Protein AF-A0A6P7TY70-F1 (afdb_monomer)

Organism: NCBI:txid2607531

Foldseek 3Di:
DDPPPPPPPPDPPPPPPPDDDPVNVVCVVPVVDDDDPDVQVVLLVVLVPDDPVLVVLLVLLLVLLCVQPVDPVSQVVLLVLCVVVVQPDSGADHDDSVHLLVSLVRLVVCLSCLVSSLVSCVVVVHPSSVLSVDPVSNVSSVVSNVSSVVVPDD

Radius of gyration: 20.24 Å; Cα contacts (8 Å, |Δi|>4): 107; chains: 1; bounding box: 53×31×45 Å

Sequence (154 aa):
MDQLCWTLYRRSTVNVRKKSGLQALVKNRAPEIIWTHCMLHRSALVSKNNSPELNDIFAQITKVINYIKHSPLRAKLFAKLCEDMDSKYTSLLYYCEVRWLSRAKVIRRVFELKDQVADFLDENDIEDAKLFRDDDFIVKFAYLVDIWEIEYIE

Nearest PDB structures (foldseek):
  4cqi-assembly1_A  TM=2.403E-01  e=8.820E+00  Leishmania major

Secondary structure (DSSP, 8-state):
--GGGSTT-S-S-----TT-SHHHHHHHH-TT---PPPHHHHHHHHTTS--HHHHHHHHHHHHHHHHHHH-HHHHHHHHHHHHHTT-S-SSPPPP-TT-HHHHHHHHHHHHHTHHHHHHHHHTTT-GGGGGGG-HHHHHHHHHHHHHHHGGG--

InterPro domains:
  IPR012337 Ribonuclease H-like superfamily [SSF53098] (4-145)

Mean predicted aligned error: 11.28 Å

pLDDT: mean 79.87, std 20.34, range [27.0, 98.06]

Structure (mmCIF, N/CA/C/O backbone):
data_AF-A0A6P7TY70-F1
#
_entry.id   AF-A0A6P7TY70-F1
#
loop_
_atom_site.group_PDB
_atom_site.id
_atom_site.type_symbol
_atom_site.label_atom_id
_atom_site.label_alt_id
_atom_site.label_comp_id
_atom_site.label_asym_id
_atom_site.label_entity_id
_atom_site.label_seq_id
_atom_site.pdbx_PDB_ins_code
_atom_site.Cartn_x
_atom_site.Cartn_y
_atom_site.Cartn_z
_atom_site.occupancy
_atom_site.B_iso_or_equiv
_atom_site.auth_seq_id
_atom_site.auth_comp_id
_atom_site.auth_asym_id
_atom_site.auth_atom_id
_atom_site.pdbx_PDB_model_num
ATOM 1 N N . MET A 1 1 ? 25.957 -1.718 14.011 1.00 38.38 1 MET A N 1
ATOM 2 C CA . MET A 1 1 ? 25.566 -2.374 12.743 1.00 38.38 1 MET A CA 1
ATOM 3 C C . MET A 1 1 ? 25.158 -1.339 11.703 1.00 38.38 1 MET A C 1
ATOM 5 O O . MET A 1 1 ? 24.022 -0.893 11.686 1.00 38.38 1 MET A O 1
ATOM 9 N N . ASP A 1 2 ? 25.995 -0.987 10.742 1.00 37.25 2 ASP A N 1
ATOM 10 C CA . ASP A 1 2 ? 27.221 -0.196 10.874 1.00 37.25 2 ASP A CA 1
ATOM 11 C C . ASP A 1 2 ? 27.302 0.706 9.638 1.00 37.25 2 ASP A C 1
ATOM 13 O O . ASP A 1 2 ? 26.764 0.375 8.579 1.00 37.25 2 ASP A O 1
ATOM 17 N N . GLN A 1 3 ? 27.977 1.845 9.785 1.00 30.52 3 GLN A N 1
ATOM 18 C CA . GLN A 1 3 ? 28.205 2.929 8.813 1.00 30.52 3 GLN A CA 1
ATOM 19 C C . GLN A 1 3 ? 28.866 2.527 7.471 1.00 30.52 3 GLN A C 1
ATOM 21 O O . GLN A 1 3 ? 29.239 3.393 6.686 1.00 30.52 3 GLN A O 1
ATOM 26 N N . LEU A 1 4 ? 28.952 1.237 7.141 1.00 34.25 4 LEU A N 1
ATOM 27 C CA . LEU A 1 4 ? 29.505 0.713 5.886 1.00 34.25 4 LEU A CA 1
ATOM 28 C C . LEU A 1 4 ? 28.535 0.778 4.688 1.00 34.25 4 LEU A C 1
ATOM 30 O O . LEU A 1 4 ? 28.944 0.525 3.558 1.00 34.25 4 LEU A O 1
ATOM 34 N N . CYS A 1 5 ? 27.260 1.133 4.894 1.00 33.22 5 CYS A N 1
ATOM 35 C CA . CYS A 1 5 ? 26.256 1.139 3.818 1.00 33.22 5 CYS A CA 1
ATOM 36 C C . CYS A 1 5 ? 26.302 2.391 2.911 1.00 33.22 5 CYS A C 1
ATOM 38 O O . CYS A 1 5 ? 25.746 2.380 1.815 1.00 33.22 5 CYS A O 1
ATOM 40 N N . TRP A 1 6 ? 26.993 3.463 3.317 1.00 27.00 6 TRP A N 1
ATOM 41 C CA . TRP A 1 6 ? 26.958 4.745 2.595 1.00 27.00 6 TRP A CA 1
ATOM 42 C C . TRP A 1 6 ? 28.056 4.934 1.538 1.00 27.00 6 TRP A C 1
ATOM 44 O O . TRP A 1 6 ? 27.899 5.759 0.639 1.00 27.00 6 TRP A O 1
ATOM 54 N N . THR A 1 7 ? 29.140 4.158 1.564 1.00 31.09 7 THR A N 1
ATOM 55 C CA . THR A 1 7 ? 30.303 4.410 0.689 1.00 31.09 7 THR A CA 1
ATOM 56 C C . THR A 1 7 ? 30.225 3.749 -0.693 1.00 31.09 7 THR A C 1
ATOM 58 O O . THR A 1 7 ? 31.090 3.994 -1.528 1.00 31.09 7 THR A O 1
ATOM 61 N N . LEU A 1 8 ? 29.185 2.955 -0.986 1.00 37.41 8 LEU A N 1
ATOM 62 C CA . LEU A 1 8 ? 29.013 2.288 -2.291 1.00 37.41 8 LEU A CA 1
ATOM 63 C C . LEU A 1 8 ? 27.892 2.874 -3.169 1.00 37.41 8 LEU A C 1
ATOM 65 O O . LEU A 1 8 ? 27.722 2.442 -4.307 1.00 37.41 8 LEU A O 1
ATOM 69 N N . TYR A 1 9 ? 27.160 3.890 -2.699 1.00 38.84 9 TYR A N 1
ATOM 70 C CA . TYR A 1 9 ? 25.989 4.440 -3.397 1.00 38.84 9 TYR A CA 1
ATOM 71 C C . TYR A 1 9 ? 26.203 5.873 -3.913 1.00 38.84 9 TYR A C 1
ATOM 73 O O . TYR A 1 9 ? 25.435 6.790 -3.630 1.00 38.84 9 TYR A O 1
ATOM 81 N N . ARG A 1 10 ? 27.268 6.105 -4.693 1.00 36.69 10 ARG A N 1
ATOM 82 C CA . ARG A 1 10 ? 27.407 7.371 -5.437 1.00 36.69 10 ARG A CA 1
ATOM 83 C C . ARG A 1 10 ? 28.200 7.224 -6.738 1.00 36.69 10 ARG A C 1
ATOM 85 O O . ARG A 1 10 ? 29.350 7.640 -6.808 1.00 36.69 10 ARG A O 1
ATOM 92 N N . ARG A 1 11 ? 27.562 6.641 -7.767 1.00 36.47 11 ARG A N 1
ATOM 93 C CA . ARG A 1 11 ? 27.662 6.978 -9.214 1.00 36.47 11 ARG A CA 1
ATOM 94 C C . ARG A 1 11 ? 27.227 5.798 -10.091 1.00 36.47 11 ARG A C 1
ATOM 96 O O . ARG A 1 11 ? 28.046 4.998 -10.529 1.00 36.47 11 ARG A O 1
ATOM 103 N N . SER A 1 12 ? 25.955 5.781 -10.475 1.00 33.22 12 SER A N 1
ATOM 104 C CA . SER A 1 12 ? 25.497 5.109 -11.700 1.00 33.22 12 SER A CA 1
ATOM 105 C C . SER A 1 12 ? 25.635 6.059 -12.894 1.00 33.22 12 SER A C 1
ATOM 107 O O . SER A 1 12 ? 24.685 6.336 -13.606 1.00 33.22 12 SER A O 1
ATOM 109 N N . THR A 1 13 ? 26.841 6.583 -13.087 1.00 37.75 13 THR A N 1
ATOM 110 C CA . THR A 1 13 ? 27.341 7.095 -14.368 1.00 37.75 13 THR A CA 1
ATOM 111 C C . THR A 1 13 ? 28.772 6.591 -14.498 1.00 37.75 13 THR A C 1
ATOM 113 O O . THR A 1 13 ? 29.743 7.348 -14.512 1.00 37.75 13 THR A O 1
ATOM 116 N N . VAL A 1 14 ? 28.929 5.263 -14.515 1.00 41.78 14 VAL A N 1
ATOM 117 C CA . VAL A 1 14 ? 30.207 4.661 -14.894 1.00 41.78 14 VAL A CA 1
ATOM 118 C C . VAL A 1 14 ? 30.344 4.868 -16.392 1.00 41.78 14 VAL A C 1
ATOM 120 O O . VAL A 1 14 ? 29.889 4.075 -17.209 1.00 41.78 14 VAL A O 1
ATOM 123 N N . ASN A 1 15 ? 30.975 5.984 -16.735 1.00 37.09 15 ASN A N 1
ATOM 124 C CA . ASN A 1 15 ? 31.678 6.139 -17.989 1.00 37.09 15 ASN A CA 1
ATOM 125 C C . ASN A 1 15 ? 32.622 4.931 -18.078 1.00 37.09 15 ASN A C 1
ATOM 127 O O . ASN A 1 15 ? 33.559 4.828 -17.280 1.00 37.09 15 ASN A O 1
ATOM 131 N N . VAL A 1 16 ? 32.300 3.962 -18.942 1.00 45.22 16 VAL A N 1
ATOM 132 C CA . VAL A 1 16 ? 33.045 2.709 -19.100 1.00 45.22 16 VAL A CA 1
ATOM 133 C C . VAL A 1 16 ? 34.455 3.070 -19.554 1.00 45.22 16 VAL A C 1
ATOM 135 O O . VAL A 1 16 ? 34.746 3.193 -20.744 1.00 45.22 16 VAL A O 1
ATOM 138 N N . ARG A 1 17 ? 35.363 3.263 -18.593 1.00 40.91 17 ARG A N 1
ATOM 139 C CA . ARG A 1 17 ? 36.792 3.269 -18.873 1.00 40.91 17 ARG A CA 1
ATOM 140 C C . ARG A 1 17 ? 37.140 1.847 -19.289 1.00 40.91 17 ARG A C 1
ATOM 142 O O . ARG A 1 17 ? 37.227 0.935 -18.469 1.00 40.91 17 ARG A O 1
ATOM 149 N N . LYS A 1 18 ? 37.264 1.677 -20.606 1.00 53.28 18 LYS A N 1
ATOM 150 C CA . LYS A 1 18 ? 37.878 0.535 -21.282 1.00 53.28 18 LYS A CA 1
ATOM 151 C C . LYS A 1 18 ? 39.067 0.041 -20.437 1.00 53.28 18 LYS A C 1
ATOM 153 O O . LYS A 1 18 ? 40.019 0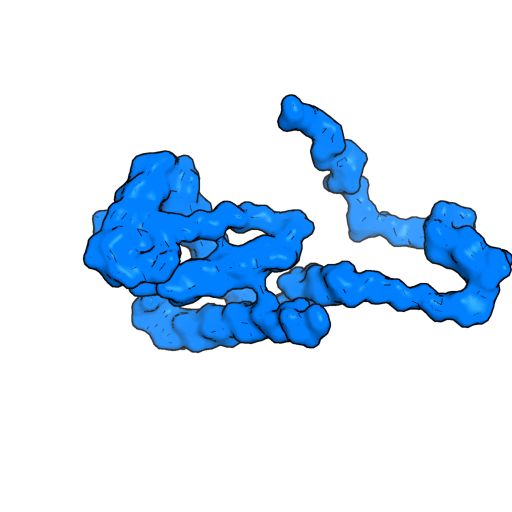.801 -20.293 1.00 53.28 18 LYS A O 1
ATOM 158 N N . LYS A 1 19 ? 39.005 -1.211 -19.942 1.00 50.72 19 LYS A N 1
ATOM 159 C CA . LYS A 1 19 ? 40.114 -2.087 -19.462 1.00 50.72 19 LYS A CA 1
ATOM 160 C C . LYS A 1 19 ? 40.131 -2.599 -17.996 1.00 50.72 19 LYS A C 1
ATOM 162 O O . LYS A 1 19 ? 41.077 -3.310 -17.686 1.00 50.72 19 LYS A O 1
ATOM 167 N N . SER A 1 20 ? 39.145 -2.369 -17.113 1.00 60.09 20 SER A N 1
ATOM 168 C CA . SER A 1 20 ? 39.223 -2.910 -15.719 1.00 60.09 20 SER A CA 1
ATOM 169 C C . SER A 1 20 ? 37.985 -3.614 -15.135 1.00 60.09 20 SER A C 1
ATOM 171 O O . SER A 1 20 ? 38.039 -4.086 -14.003 1.00 60.09 20 SER A O 1
ATOM 173 N N . GLY A 1 21 ? 36.869 -3.722 -15.862 1.00 75.25 21 GLY A N 1
ATOM 174 C CA . GLY A 1 21 ? 35.677 -4.429 -15.364 1.00 75.25 21 GLY A CA 1
ATOM 175 C C . GLY A 1 21 ? 35.778 -5.957 -15.485 1.00 75.25 21 GLY A C 1
ATOM 176 O O . GLY A 1 21 ? 36.437 -6.454 -16.397 1.00 75.25 21 GLY A O 1
ATOM 177 N N . LEU A 1 22 ? 35.056 -6.703 -14.634 1.00 80.50 22 LEU A N 1
ATOM 178 C CA . LEU A 1 22 ? 34.962 -8.176 -14.687 1.00 80.50 22 LEU A CA 1
ATOM 179 C C . LEU A 1 22 ? 34.634 -8.684 -16.101 1.00 80.50 22 LEU A C 1
ATOM 181 O O . LEU A 1 22 ? 35.309 -9.571 -16.609 1.00 80.50 22 LEU A O 1
ATOM 185 N N . GLN A 1 23 ? 33.665 -8.053 -16.773 1.00 81.19 23 GLN A N 1
ATOM 186 C CA . GLN A 1 23 ? 33.301 -8.371 -18.156 1.00 81.19 23 GLN A CA 1
ATOM 187 C C . GLN A 1 23 ? 34.492 -8.251 -19.125 1.00 81.19 23 GLN A C 1
ATOM 189 O O . GLN A 1 23 ? 34.640 -9.077 -20.021 1.00 81.19 23 GLN A O 1
ATOM 194 N N . ALA A 1 24 ? 35.347 -7.238 -18.953 1.00 81.75 24 ALA A N 1
ATOM 195 C CA . ALA A 1 24 ? 36.517 -7.030 -19.804 1.00 81.75 24 ALA A CA 1
ATOM 196 C C . ALA A 1 24 ? 37.611 -8.076 -19.533 1.00 81.75 24 ALA A C 1
ATOM 198 O O . ALA A 1 24 ? 38.211 -8.584 -20.474 1.00 81.75 24 ALA A O 1
ATOM 199 N N . LEU A 1 25 ? 37.837 -8.437 -18.265 1.00 86.56 25 LEU A N 1
ATOM 200 C CA . LEU A 1 25 ? 38.792 -9.486 -17.885 1.00 86.56 25 LEU A CA 1
ATOM 201 C C . LEU A 1 25 ? 38.363 -10.865 -18.401 1.00 86.56 25 LEU A C 1
ATOM 203 O O . LEU A 1 25 ? 39.191 -11.615 -18.910 1.00 86.56 25 LEU A O 1
ATOM 207 N N . VAL A 1 26 ? 37.066 -11.168 -18.318 1.00 84.06 26 VAL A N 1
ATOM 208 C CA . VAL A 1 26 ? 36.489 -12.428 -18.800 1.00 84.06 26 VAL A CA 1
ATOM 209 C C . VAL A 1 26 ? 36.566 -12.516 -20.329 1.00 84.06 26 VAL A C 1
ATOM 211 O O . VAL A 1 26 ? 37.078 -13.504 -20.847 1.00 84.06 26 VAL A O 1
ATOM 214 N N . LYS A 1 27 ? 36.193 -11.453 -21.060 1.00 86.06 27 LYS A N 1
ATOM 215 C CA . LYS A 1 27 ? 36.318 -11.409 -22.531 1.00 86.06 27 LYS A CA 1
ATOM 216 C C . LYS A 1 27 ? 37.760 -11.463 -23.040 1.00 86.06 27 LYS A C 1
ATOM 218 O O . LYS A 1 27 ? 37.991 -11.963 -24.131 1.00 86.06 27 LYS A O 1
ATOM 223 N N . ASN A 1 28 ? 38.732 -10.970 -22.273 1.00 88.12 28 ASN A N 1
ATOM 224 C CA . ASN A 1 28 ? 40.145 -11.090 -22.648 1.00 88.12 28 ASN A CA 1
ATOM 225 C C . ASN A 1 28 ? 40.650 -12.538 -22.595 1.00 88.12 28 ASN A C 1
ATOM 227 O O . ASN A 1 28 ? 41.601 -12.866 -23.297 1.00 88.12 28 ASN A O 1
ATOM 231 N N . ARG A 1 29 ? 40.059 -13.386 -21.743 1.00 86.94 29 ARG A N 1
ATOM 232 C CA . ARG A 1 29 ? 40.477 -14.785 -21.571 1.00 86.94 29 ARG A CA 1
ATOM 233 C C . ARG A 1 29 ? 39.636 -15.769 -22.388 1.00 86.94 29 ARG A C 1
ATOM 235 O O . ARG A 1 29 ? 40.141 -16.832 -22.720 1.00 86.94 29 ARG A O 1
ATOM 242 N N . ALA A 1 30 ? 38.397 -15.399 -22.702 1.00 88.19 30 ALA A N 1
ATOM 243 C CA . ALA A 1 30 ? 37.457 -16.156 -23.523 1.00 88.19 30 ALA A CA 1
ATOM 244 C C . ALA A 1 30 ? 36.667 -15.172 -24.415 1.00 88.19 30 ALA A C 1
ATOM 246 O O . ALA A 1 30 ? 35.608 -14.691 -24.004 1.00 88.19 30 ALA A O 1
ATOM 247 N N . PRO A 1 31 ? 37.193 -14.767 -25.585 1.00 86.62 31 PRO A N 1
ATOM 248 C CA . PRO A 1 31 ? 36.562 -13.754 -26.439 1.00 86.62 31 PRO A CA 1
ATOM 249 C C . PRO A 1 31 ? 35.211 -14.189 -27.028 1.00 86.62 31 PRO A C 1
ATOM 251 O O . PRO A 1 31 ? 34.371 -13.339 -27.323 1.00 86.62 31 PRO A O 1
ATOM 254 N N . GLU A 1 32 ? 34.979 -15.494 -27.146 1.00 88.25 32 GLU A N 1
ATOM 255 C CA . GLU A 1 32 ? 33.725 -16.116 -27.579 1.00 88.25 32 GLU A CA 1
ATOM 256 C C . GLU A 1 32 ? 32.602 -16.072 -26.529 1.00 88.25 32 GLU A C 1
ATOM 258 O O . GLU A 1 32 ? 31.450 -16.371 -26.846 1.00 88.25 32 GLU A O 1
ATOM 263 N N . ILE A 1 33 ? 32.898 -15.682 -25.281 1.00 84.19 33 ILE A N 1
ATOM 264 C CA . ILE A 1 33 ? 31.896 -15.673 -24.215 1.00 84.19 33 ILE A CA 1
ATOM 265 C C . ILE A 1 33 ? 30.873 -14.544 -24.408 1.00 84.19 33 ILE A C 1
ATOM 267 O O . ILE A 1 33 ? 31.187 -13.347 -24.489 1.00 84.19 33 ILE A O 1
ATOM 271 N N . ILE A 1 34 ? 29.601 -14.928 -24.435 1.00 80.00 34 ILE A N 1
ATOM 272 C CA . ILE A 1 34 ? 28.483 -13.992 -24.508 1.00 80.00 34 ILE A CA 1
ATOM 273 C C . ILE A 1 34 ? 28.190 -13.506 -23.089 1.00 80.00 34 ILE A C 1
ATOM 275 O O . ILE A 1 34 ? 27.835 -14.278 -22.202 1.00 80.00 34 ILE A O 1
ATOM 279 N N . TRP A 1 35 ? 28.363 -12.204 -22.861 1.00 74.00 35 TRP A N 1
ATOM 280 C CA . TRP A 1 35 ? 28.021 -11.592 -21.582 1.00 74.00 35 TRP A CA 1
ATOM 281 C C . TRP A 1 35 ? 26.553 -11.193 -21.576 1.00 74.00 35 TRP A C 1
ATOM 283 O O . TRP A 1 35 ? 26.164 -10.214 -22.217 1.00 74.00 35 TRP A O 1
ATOM 293 N N . THR A 1 36 ? 25.759 -11.913 -20.803 1.00 70.56 36 THR A N 1
ATOM 294 C CA . THR A 1 36 ? 24.346 -11.611 -20.608 1.00 70.56 36 THR A CA 1
ATOM 295 C C . THR A 1 36 ? 24.193 -10.888 -19.273 1.00 70.56 36 THR A C 1
ATOM 297 O O . THR A 1 36 ? 24.633 -11.385 -18.238 1.00 70.56 36 THR A O 1
ATOM 300 N N . HIS A 1 37 ? 23.597 -9.691 -19.264 1.00 65.88 37 HIS A N 1
ATOM 301 C CA . HIS A 1 37 ? 23.250 -9.042 -17.996 1.00 65.88 37 HIS A CA 1
ATOM 302 C C . HIS A 1 37 ? 22.293 -9.942 -17.212 1.00 65.88 37 HIS A C 1
ATOM 304 O O . HIS A 1 37 ? 21.357 -10.481 -17.811 1.00 65.88 37 HIS A O 1
ATOM 310 N N . CYS A 1 38 ? 22.518 -10.060 -15.898 1.00 74.06 38 CYS A N 1
ATOM 311 C CA . CYS A 1 38 ? 21.635 -10.789 -14.990 1.00 74.06 38 CYS A CA 1
ATOM 312 C C . CYS A 1 38 ? 20.186 -10.348 -15.226 1.00 74.06 38 CYS A C 1
ATOM 314 O O . CYS A 1 38 ? 19.914 -9.143 -15.239 1.00 74.06 38 CYS A O 1
ATOM 316 N N . MET A 1 39 ? 19.279 -11.306 -15.431 1.00 70.25 39 MET A N 1
ATOM 317 C CA . MET A 1 39 ? 17.870 -11.014 -15.711 1.00 70.25 39 MET A CA 1
ATOM 318 C C . MET A 1 39 ? 17.269 -10.153 -14.600 1.00 70.25 39 MET A C 1
ATOM 320 O O . MET A 1 39 ? 16.689 -9.120 -14.902 1.00 70.25 39 MET A O 1
ATOM 324 N N . LEU A 1 40 ? 17.632 -10.423 -13.340 1.00 65.62 40 LEU A N 1
ATOM 325 C CA . LEU A 1 40 ? 17.274 -9.601 -12.176 1.00 65.62 40 LEU A CA 1
ATOM 326 C C . LEU A 1 40 ? 17.670 -8.120 -12.318 1.00 65.62 40 LEU A C 1
ATOM 328 O O . LEU A 1 40 ? 16.963 -7.239 -11.842 1.00 65.62 40 LEU A O 1
ATOM 332 N N . HIS A 1 41 ? 18.812 -7.823 -12.945 1.00 67.06 41 HIS A N 1
ATOM 333 C CA . HIS A 1 41 ? 19.253 -6.444 -13.167 1.00 67.06 41 HIS A CA 1
ATOM 334 C C . HIS A 1 41 ? 18.462 -5.773 -14.295 1.00 67.06 41 HIS A C 1
ATOM 336 O O . HIS A 1 41 ? 18.170 -4.582 -14.217 1.00 67.06 41 HIS A O 1
ATOM 342 N N . ARG A 1 42 ? 18.119 -6.530 -15.343 1.00 66.75 42 ARG A N 1
ATOM 343 C CA . ARG A 1 42 ? 17.335 -6.044 -16.486 1.00 66.75 42 ARG A CA 1
ATOM 344 C C . ARG A 1 42 ? 15.884 -5.778 -16.075 1.00 66.75 42 ARG A C 1
ATOM 346 O O . ARG A 1 42 ? 15.390 -4.683 -16.312 1.00 66.75 42 ARG A O 1
ATOM 353 N N . SER A 1 43 ? 15.285 -6.720 -15.360 1.00 66.00 43 SER A N 1
ATOM 354 C CA . SER A 1 43 ? 14.004 -6.608 -14.662 1.00 66.00 43 SER A CA 1
ATOM 355 C C . SER A 1 43 ? 13.937 -5.375 -13.761 1.00 66.00 43 SER A C 1
ATOM 357 O O . SER A 1 43 ? 13.086 -4.509 -13.941 1.00 66.00 43 SER A O 1
ATOM 359 N N . ALA A 1 44 ? 14.937 -5.187 -12.890 1.00 67.31 44 ALA A N 1
ATOM 360 C CA . ALA A 1 44 ? 15.016 -4.012 -12.019 1.00 67.31 44 ALA A CA 1
ATOM 361 C C . ALA A 1 44 ? 15.168 -2.672 -12.768 1.00 67.31 44 ALA A C 1
ATOM 363 O O . ALA A 1 44 ? 14.811 -1.621 -12.231 1.00 67.31 44 ALA A O 1
ATOM 364 N N . LEU A 1 45 ? 15.742 -2.672 -13.976 1.00 69.00 45 LEU A N 1
ATOM 365 C CA . LEU A 1 45 ? 15.820 -1.483 -14.830 1.00 69.00 45 LEU A CA 1
ATOM 366 C C . LEU A 1 45 ? 14.467 -1.183 -15.483 1.00 69.00 45 LEU A C 1
ATOM 368 O O . LEU A 1 45 ? 14.044 -0.029 -15.481 1.00 69.00 45 LEU A O 1
ATOM 372 N N . VAL A 1 46 ? 13.773 -2.205 -15.987 1.00 68.31 46 VAL A N 1
ATOM 373 C CA . VAL A 1 46 ? 12.441 -2.063 -16.597 1.00 68.31 46 VAL A CA 1
ATOM 374 C C . VAL A 1 46 ? 11.420 -1.601 -15.558 1.00 68.31 46 VAL A C 1
ATOM 376 O O . VAL A 1 46 ? 10.716 -0.625 -15.795 1.00 68.31 46 VAL A O 1
ATOM 379 N N . SER A 1 47 ? 11.436 -2.180 -14.353 1.00 65.75 47 SER A N 1
ATOM 380 C CA . SER A 1 47 ? 10.561 -1.773 -13.244 1.00 65.75 47 SER A CA 1
ATOM 381 C C . SER A 1 47 ? 10.826 -0.350 -12.735 1.00 65.75 47 SER A C 1
ATOM 383 O O . SER A 1 47 ? 10.042 0.184 -11.953 1.00 65.75 47 SER A O 1
ATOM 385 N N . LYS A 1 48 ? 11.971 0.257 -13.073 1.00 65.94 48 LYS A N 1
ATOM 386 C CA . LYS A 1 48 ? 12.262 1.672 -12.783 1.00 65.94 48 LYS A CA 1
ATOM 387 C C . LYS A 1 48 ? 11.765 2.606 -13.881 1.00 65.94 48 LYS A C 1
ATOM 389 O O . LYS A 1 48 ? 11.589 3.789 -13.617 1.00 65.94 48 LYS A O 1
ATOM 394 N N . ASN A 1 49 ? 11.533 2.084 -15.079 1.00 68.75 49 ASN A N 1
ATOM 395 C CA . ASN A 1 49 ? 11.144 2.837 -16.260 1.00 68.75 49 ASN A CA 1
ATOM 396 C C . ASN A 1 49 ? 9.675 2.566 -16.631 1.00 68.75 49 ASN A C 1
ATOM 398 O O . ASN A 1 49 ? 9.367 2.321 -17.797 1.00 68.75 49 ASN A O 1
ATOM 402 N N . ASN A 1 50 ? 8.775 2.573 -15.636 1.00 70.00 50 ASN A N 1
ATOM 403 C CA . ASN A 1 50 ? 7.333 2.481 -15.892 1.00 70.00 50 ASN A CA 1
ATOM 404 C C . ASN A 1 50 ? 6.799 3.798 -16.464 1.00 70.00 50 ASN A C 1
ATOM 406 O O . ASN A 1 50 ? 7.448 4.844 -16.356 1.00 70.00 50 ASN A O 1
ATOM 410 N N . SER A 1 51 ? 5.583 3.753 -17.015 1.00 83.25 51 SER A N 1
ATOM 411 C CA . SER A 1 51 ? 4.861 4.961 -17.411 1.00 83.25 51 SER A CA 1
ATOM 412 C C . SER A 1 51 ? 4.740 5.948 -16.232 1.00 83.25 51 SER A C 1
ATOM 414 O O . SER A 1 51 ? 4.699 5.524 -15.070 1.00 83.25 51 SER A O 1
ATOM 416 N N . PRO A 1 52 ? 4.672 7.267 -16.500 1.00 86.19 52 PRO A N 1
ATOM 417 C CA . PRO A 1 52 ? 4.468 8.276 -15.459 1.00 86.19 52 PRO A CA 1
ATOM 418 C C . PRO A 1 52 ? 3.258 7.978 -14.567 1.00 86.19 52 PRO A C 1
ATOM 420 O O . PRO A 1 52 ? 3.339 8.134 -13.356 1.00 86.19 52 PRO A O 1
ATOM 423 N N . GLU A 1 53 ? 2.182 7.467 -15.163 1.00 85.50 53 GLU A N 1
ATOM 424 C CA . GLU A 1 53 ? 0.956 7.081 -14.468 1.00 85.50 53 GLU A CA 1
ATOM 425 C C . GLU A 1 53 ? 1.185 5.964 -13.440 1.00 85.50 53 GLU A C 1
ATOM 427 O O . GLU A 1 53 ? 0.813 6.109 -12.282 1.00 85.50 53 GLU A O 1
ATOM 432 N N . LEU A 1 54 ? 1.877 4.878 -13.804 1.00 83.31 54 LEU A N 1
ATOM 433 C CA . LEU A 1 54 ? 2.152 3.784 -12.862 1.00 83.31 54 LEU A CA 1
ATOM 434 C C . LEU A 1 54 ? 3.093 4.211 -11.730 1.00 83.31 54 LEU A C 1
ATOM 436 O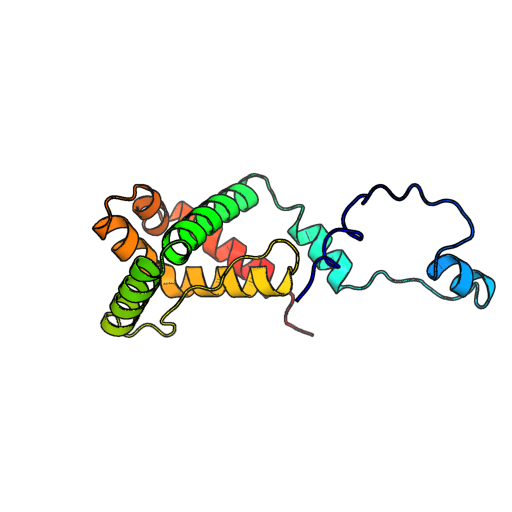 O . LEU A 1 54 ? 3.004 3.703 -10.611 1.00 83.31 54 LEU A O 1
ATOM 440 N N . ASN A 1 55 ? 4.004 5.144 -12.010 1.00 85.81 55 ASN A N 1
ATOM 441 C CA . ASN A 1 55 ? 4.866 5.709 -10.978 1.00 85.81 55 ASN A CA 1
ATOM 442 C C . ASN A 1 55 ? 4.078 6.586 -9.996 1.00 85.81 55 ASN A C 1
ATOM 444 O O . ASN A 1 55 ? 4.408 6.572 -8.811 1.00 85.81 55 ASN A O 1
ATOM 448 N N . ASP A 1 56 ? 3.045 7.295 -10.457 1.00 90.31 56 ASP A N 1
ATOM 449 C CA . ASP A 1 56 ? 2.160 8.077 -9.590 1.00 90.31 56 ASP A CA 1
ATOM 450 C C . ASP A 1 56 ? 1.346 7.169 -8.659 1.00 90.31 56 ASP A C 1
ATOM 452 O O . ASP A 1 56 ? 1.425 7.317 -7.439 1.00 90.31 56 ASP A O 1
ATOM 456 N N . ILE A 1 57 ? 0.701 6.131 -9.208 1.00 91.00 57 ILE A N 1
ATOM 457 C CA . ILE A 1 57 ? 0.008 5.095 -8.420 1.00 91.00 57 ILE A CA 1
ATOM 458 C C . ILE A 1 57 ? 0.950 4.519 -7.356 1.00 91.00 57 ILE A C 1
ATOM 460 O O . ILE A 1 57 ? 0.617 4.419 -6.173 1.00 91.00 57 ILE A O 1
ATOM 464 N N . PHE A 1 58 ? 2.183 4.198 -7.752 1.00 88.62 58 PHE A N 1
ATOM 465 C CA . PHE A 1 58 ? 3.177 3.675 -6.828 1.00 88.62 58 PHE A CA 1
ATOM 466 C C . PHE A 1 58 ? 3.572 4.658 -5.717 1.00 88.62 58 PHE A C 1
ATOM 468 O O . PHE A 1 58 ? 3.772 4.252 -4.565 1.00 88.62 58 PHE A O 1
ATOM 475 N N . ALA A 1 59 ? 3.713 5.939 -6.049 1.00 89.75 59 ALA A N 1
ATOM 476 C CA . ALA A 1 59 ? 4.028 6.982 -5.084 1.00 89.75 59 ALA A CA 1
ATOM 477 C C . ALA A 1 59 ? 2.895 7.145 -4.061 1.00 89.75 59 ALA A C 1
ATOM 479 O O . ALA A 1 59 ? 3.171 7.208 -2.860 1.00 89.75 59 ALA A O 1
ATOM 480 N N . GLN A 1 60 ? 1.638 7.117 -4.514 1.00 94.19 60 GLN A N 1
ATOM 481 C CA . GLN A 1 60 ? 0.453 7.164 -3.652 1.00 94.19 60 GLN A CA 1
ATOM 482 C C . GLN A 1 60 ? 0.408 5.962 -2.692 1.00 94.19 60 GLN A C 1
ATOM 484 O O . GLN A 1 60 ? 0.298 6.137 -1.477 1.00 94.19 60 GLN A O 1
ATOM 489 N N . ILE A 1 61 ? 0.638 4.743 -3.192 1.00 93.56 61 ILE A N 1
ATOM 490 C CA . ILE A 1 61 ? 0.733 3.532 -2.356 1.00 93.56 61 ILE A CA 1
ATOM 491 C C . ILE A 1 61 ? 1.857 3.658 -1.316 1.00 93.56 61 ILE A C 1
ATOM 493 O O . ILE A 1 61 ? 1.681 3.337 -0.139 1.00 93.56 61 ILE A O 1
ATOM 497 N N . THR A 1 62 ? 3.024 4.154 -1.729 1.00 91.44 62 THR A N 1
ATOM 498 C CA . THR A 1 62 ? 4.183 4.321 -0.840 1.00 91.44 62 THR A CA 1
ATOM 499 C C . THR A 1 62 ? 3.906 5.334 0.270 1.00 91.44 62 THR A C 1
ATOM 501 O O . THR A 1 62 ? 4.278 5.101 1.424 1.00 91.44 62 THR A O 1
ATOM 504 N N . LYS A 1 63 ? 3.217 6.435 -0.048 1.00 93.69 63 LYS A N 1
ATOM 505 C CA . LYS A 1 63 ? 2.774 7.443 0.924 1.00 93.69 63 LYS A CA 1
ATOM 506 C C . LYS A 1 63 ? 1.904 6.809 2.013 1.00 93.69 63 LYS A C 1
ATOM 508 O O . LYS A 1 63 ? 2.168 7.018 3.196 1.00 93.69 63 LYS A O 1
ATOM 513 N N . VAL A 1 64 ? 0.945 5.975 1.623 1.00 95.31 64 VAL A N 1
ATOM 514 C CA . VAL A 1 64 ? 0.013 5.296 2.538 1.00 95.31 64 VAL A CA 1
ATOM 515 C C . VAL A 1 64 ? 0.724 4.274 3.425 1.00 95.31 64 VAL A C 1
ATOM 517 O O . VAL A 1 64 ? 0.547 4.279 4.646 1.00 95.31 64 VAL A O 1
ATOM 520 N N . ILE A 1 65 ? 1.607 3.449 2.848 1.00 94.12 65 ILE A N 1
ATOM 521 C CA . ILE A 1 65 ? 2.436 2.513 3.624 1.00 94.12 65 ILE A CA 1
ATOM 522 C C . ILE A 1 65 ? 3.231 3.274 4.684 1.00 94.12 65 ILE A C 1
ATOM 524 O O . ILE A 1 65 ? 3.240 2.883 5.855 1.00 94.12 65 ILE A O 1
ATOM 528 N N . ASN A 1 66 ? 3.895 4.358 4.279 1.00 93.06 66 ASN A N 1
ATOM 529 C CA . ASN A 1 66 ? 4.712 5.162 5.175 1.00 93.06 66 ASN A CA 1
ATOM 530 C C . ASN A 1 66 ? 3.861 5.793 6.275 1.00 93.06 66 ASN A C 1
ATOM 532 O O . ASN A 1 66 ? 4.257 5.737 7.435 1.00 93.06 66 ASN A O 1
ATOM 536 N N . TYR A 1 67 ? 2.679 6.321 5.956 1.00 94.56 67 TYR A N 1
ATOM 537 C CA . TYR A 1 67 ? 1.761 6.868 6.952 1.00 94.56 67 TYR A CA 1
ATOM 538 C C . TYR A 1 67 ? 1.451 5.843 8.056 1.00 94.56 67 TYR A C 1
ATOM 540 O O . TYR A 1 67 ? 1.715 6.105 9.238 1.00 94.56 67 TYR A O 1
ATOM 548 N N . ILE A 1 68 ? 0.990 4.647 7.679 1.00 94.94 68 ILE A N 1
ATOM 549 C CA . ILE A 1 68 ? 0.618 3.583 8.623 1.00 94.94 68 ILE A CA 1
ATOM 550 C C . ILE A 1 68 ? 1.844 3.110 9.417 1.00 94.94 68 ILE A C 1
ATOM 552 O O . ILE A 1 68 ? 1.795 2.995 10.642 1.00 94.94 68 ILE A O 1
ATOM 556 N N . LYS A 1 69 ? 2.974 2.872 8.741 1.00 92.19 69 LYS A N 1
ATOM 557 C CA . LYS A 1 69 ? 4.180 2.284 9.349 1.00 92.19 69 LYS A CA 1
ATOM 558 C C . LYS A 1 69 ? 5.026 3.248 10.168 1.00 92.19 69 LYS A C 1
ATOM 560 O O . LYS A 1 69 ? 5.776 2.789 11.024 1.00 92.19 69 LYS A O 1
ATOM 565 N N . HIS A 1 70 ? 4.914 4.553 9.940 1.00 91.56 70 HIS A N 1
ATOM 566 C CA . HIS A 1 70 ? 5.720 5.553 10.643 1.00 91.56 70 HIS A CA 1
ATOM 567 C C . HIS A 1 70 ? 5.417 5.614 12.149 1.00 91.56 70 HIS A C 1
ATOM 569 O O . HIS A 1 70 ? 6.259 6.042 12.933 1.00 91.56 70 HIS A O 1
ATOM 575 N N . SER A 1 71 ? 4.225 5.188 12.579 1.00 94.69 71 SER A N 1
ATOM 576 C CA . SER A 1 71 ? 3.852 5.155 13.995 1.00 94.69 71 SER A CA 1
ATOM 577 C C . SER A 1 71 ? 3.639 3.715 14.468 1.00 94.69 71 SER A C 1
ATOM 579 O O . SER A 1 71 ? 2.791 3.020 13.906 1.00 94.69 71 SER A O 1
ATOM 581 N N . PRO A 1 72 ? 4.325 3.265 15.540 1.00 95.94 72 PRO A N 1
ATOM 582 C CA . PRO A 1 72 ? 4.062 1.962 16.148 1.00 95.94 72 PRO A CA 1
ATOM 583 C C . PRO A 1 72 ? 2.613 1.801 16.613 1.00 95.94 72 PRO A C 1
ATOM 585 O O . PRO A 1 72 ? 2.078 0.697 16.564 1.00 95.94 72 PRO A O 1
ATOM 588 N N . LEU A 1 73 ? 1.972 2.892 17.050 1.00 97.12 73 LEU A N 1
ATOM 589 C CA . LEU A 1 73 ? 0.563 2.880 17.437 1.00 97.12 73 LEU A CA 1
ATOM 590 C C . LEU A 1 73 ? -0.331 2.639 16.218 1.00 97.12 73 LEU A C 1
ATOM 592 O O . LEU A 1 73 ? -1.141 1.719 16.249 1.00 97.12 73 LEU A O 1
ATOM 596 N N . ARG A 1 74 ? -0.136 3.390 15.123 1.00 96.62 74 ARG A N 1
ATOM 597 C CA . ARG A 1 74 ? -0.910 3.190 13.884 1.00 96.62 74 ARG A CA 1
ATOM 598 C C . ARG A 1 74 ? -0.714 1.791 13.316 1.00 96.62 74 ARG A C 1
ATOM 600 O O . ARG A 1 74 ? -1.684 1.146 12.955 1.00 96.62 74 ARG A O 1
ATOM 607 N N . ALA A 1 75 ? 0.517 1.283 13.318 1.00 96.50 75 ALA A N 1
ATOM 608 C CA . ALA A 1 75 ? 0.797 -0.076 12.870 1.00 96.50 75 ALA A CA 1
ATOM 609 C C . ALA A 1 75 ? 0.072 -1.144 13.712 1.00 96.50 75 ALA A C 1
ATOM 611 O O . ALA A 1 75 ? -0.373 -2.142 13.153 1.00 96.50 75 ALA A O 1
ATOM 612 N N . LYS A 1 76 ? -0.058 -0.942 15.032 1.00 97.75 76 LYS A N 1
ATOM 613 C CA . LYS A 1 76 ? -0.819 -1.839 15.919 1.00 97.75 76 LYS A CA 1
ATOM 614 C C . LYS A 1 76 ? -2.327 -1.733 15.700 1.00 97.75 76 LYS A C 1
ATOM 616 O O . LYS A 1 76 ? -2.987 -2.762 15.651 1.00 97.75 76 LYS A O 1
ATOM 621 N N . LEU A 1 77 ? -2.859 -0.519 15.560 1.00 98.00 77 LEU A N 1
ATOM 622 C CA . LEU A 1 77 ? -4.283 -0.299 15.291 1.00 98.00 77 LEU A CA 1
ATOM 623 C C . LEU A 1 77 ? -4.685 -0.891 13.938 1.00 98.00 77 LEU A C 1
ATOM 625 O O . LEU A 1 77 ? -5.660 -1.623 13.859 1.00 98.00 77 LEU A O 1
ATOM 629 N N . PHE A 1 78 ? -3.870 -0.674 12.905 1.00 98.06 78 PHE A N 1
ATOM 630 C CA . PHE A 1 78 ? -4.069 -1.291 11.598 1.00 98.06 78 PHE A CA 1
ATOM 631 C C . PHE A 1 78 ? -4.042 -2.822 11.676 1.00 98.06 78 PHE A C 1
ATOM 633 O O . PHE A 1 78 ? -4.863 -3.486 11.053 1.00 98.06 78 PHE A O 1
ATOM 640 N N . ALA A 1 79 ? -3.121 -3.394 12.460 1.00 97.88 79 ALA A N 1
ATOM 641 C CA . ALA A 1 79 ? -3.078 -4.839 12.660 1.00 97.88 79 ALA A CA 1
ATOM 642 C C . ALA A 1 79 ? -4.349 -5.365 13.325 1.00 97.88 79 ALA A C 1
ATOM 644 O O . ALA A 1 79 ? -4.878 -6.385 12.891 1.00 97.88 79 ALA A O 1
ATOM 645 N N . LYS A 1 80 ? -4.864 -4.634 14.318 1.00 97.88 80 LYS A N 1
ATOM 646 C CA . LYS A 1 80 ? -6.112 -4.980 14.989 1.00 97.88 80 LYS A CA 1
ATOM 647 C C . LYS A 1 80 ? -7.305 -4.934 14.031 1.00 97.88 80 LYS A C 1
ATOM 649 O O . LYS A 1 80 ? -8.057 -5.897 13.978 1.00 97.88 80 LYS A O 1
ATOM 654 N N . LEU A 1 81 ? -7.408 -3.883 13.216 1.00 97.81 81 LEU A N 1
ATOM 655 C CA . LEU A 1 81 ? -8.430 -3.778 12.171 1.00 97.81 81 LEU A CA 1
ATOM 656 C C . LEU A 1 81 ? -8.358 -4.959 11.190 1.00 97.81 81 LEU A C 1
ATOM 658 O O . LEU A 1 81 ? -9.372 -5.569 10.871 1.00 97.81 81 LEU A O 1
ATOM 662 N N . CYS A 1 82 ? -7.153 -5.329 10.749 1.00 97.88 82 CYS A N 1
ATOM 663 C CA . CYS A 1 82 ? -6.971 -6.473 9.856 1.00 97.88 82 CYS A CA 1
ATOM 664 C C . CYS A 1 82 ? -7.447 -7.792 10.485 1.00 97.88 82 CYS A C 1
ATOM 666 O O . CYS A 1 82 ? -8.055 -8.603 9.790 1.00 97.88 82 CYS A O 1
ATOM 668 N N . GLU A 1 83 ? -7.165 -8.012 11.773 1.00 97.50 83 GLU A N 1
ATOM 669 C CA . GLU A 1 83 ? -7.651 -9.180 12.522 1.00 97.50 83 GLU A CA 1
ATOM 670 C C . GLU A 1 83 ? -9.179 -9.181 12.632 1.00 97.50 83 GLU A C 1
ATOM 672 O O . GLU A 1 83 ? -9.805 -10.213 12.406 1.00 97.50 83 GLU A O 1
ATOM 677 N N . ASP A 1 84 ? -9.779 -8.028 12.931 1.00 97.38 84 ASP A N 1
ATOM 678 C CA . ASP A 1 84 ? -11.230 -7.890 13.090 1.00 97.38 84 ASP A CA 1
ATOM 679 C C . ASP A 1 84 ? -11.983 -8.108 11.763 1.00 97.38 84 ASP A C 1
ATOM 681 O O . ASP A 1 84 ? -13.119 -8.580 11.764 1.00 97.38 84 ASP A O 1
ATOM 685 N N . MET A 1 85 ? -11.329 -7.839 10.630 1.00 97.06 85 MET A N 1
ATOM 686 C CA . MET A 1 85 ? -11.842 -8.103 9.280 1.00 97.06 85 MET A CA 1
ATOM 687 C C . MET A 1 85 ? -11.453 -9.485 8.718 1.00 97.06 85 MET A C 1
ATOM 689 O O . MET A 1 85 ? -11.633 -9.716 7.524 1.00 97.06 85 MET A O 1
ATOM 693 N N . ASP A 1 86 ? -10.888 -10.381 9.538 1.00 96.12 86 ASP A N 1
ATOM 694 C CA . 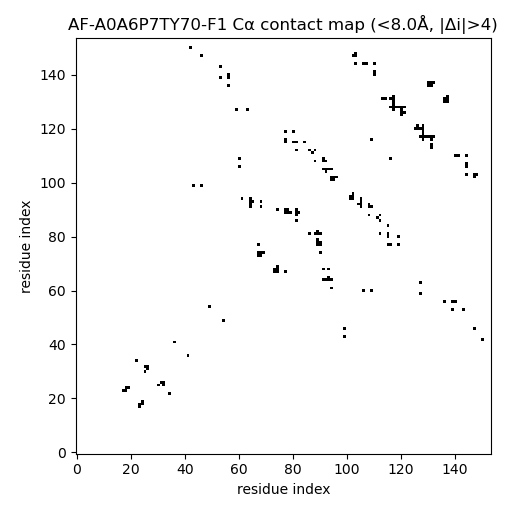ASP A 1 86 ? -10.420 -11.725 9.141 1.00 96.12 86 ASP A CA 1
ATOM 695 C C . ASP A 1 86 ? -9.489 -11.709 7.911 1.00 96.12 86 ASP A C 1
ATOM 697 O O . ASP A 1 86 ? -9.578 -12.499 6.969 1.00 96.12 86 ASP A O 1
ATOM 701 N N . SER A 1 87 ? -8.581 -10.733 7.892 1.00 95.75 87 SER A N 1
ATOM 702 C CA . SER A 1 87 ? -7.686 -10.513 6.759 1.00 95.75 87 SER A CA 1
ATOM 703 C C . SER A 1 87 ? -6.548 -11.530 6.756 1.00 95.75 87 SER A C 1
ATOM 705 O O . SER A 1 87 ? -5.921 -11.800 7.780 1.00 95.75 87 SER A O 1
ATOM 707 N N . LYS A 1 88 ? -6.155 -12.002 5.567 1.00 94.38 88 LYS A N 1
ATOM 708 C CA . LYS A 1 88 ? -5.005 -12.912 5.383 1.00 94.38 88 LYS A CA 1
ATOM 709 C C . LYS A 1 88 ? -3.688 -12.373 5.962 1.00 94.38 88 LYS A C 1
ATOM 711 O O . LYS A 1 88 ? -2.804 -13.144 6.339 1.00 94.38 88 LYS A O 1
ATOM 716 N N . TYR A 1 89 ? -3.523 -11.053 5.991 1.00 95.62 89 TYR A N 1
ATOM 717 C CA . TYR A 1 89 ? -2.355 -10.388 6.553 1.00 95.62 89 TYR A CA 1
ATOM 718 C C . TYR A 1 89 ? -2.775 -9.380 7.615 1.00 95.62 89 TYR A C 1
ATOM 720 O O . TYR A 1 89 ? -3.714 -8.626 7.420 1.00 95.62 89 TYR A O 1
ATOM 728 N N . THR A 1 90 ? -1.997 -9.290 8.691 1.00 94.75 90 THR A N 1
ATOM 729 C CA . THR A 1 90 ? -2.223 -8.321 9.777 1.00 94.75 90 THR A CA 1
ATOM 730 C C . THR A 1 90 ? -1.273 -7.128 9.718 1.00 94.75 90 THR A C 1
ATOM 732 O O . THR A 1 90 ? -1.253 -6.277 10.597 1.00 94.75 90 THR A O 1
ATOM 735 N N . SER A 1 91 ? -0.398 -7.049 8.713 1.00 93.56 91 SER A N 1
ATOM 736 C CA . SER A 1 91 ? 0.534 -5.927 8.616 1.00 93.56 91 SER A CA 1
ATOM 737 C C . SER A 1 91 ? 1.069 -5.703 7.210 1.00 93.56 91 SER A C 1
ATOM 739 O O . SER A 1 91 ? 1.417 -6.642 6.492 1.00 93.56 91 SER A O 1
ATOM 741 N N . LEU A 1 92 ? 1.238 -4.428 6.853 1.00 93.56 92 LEU A N 1
ATOM 742 C CA . LEU A 1 92 ? 1.928 -4.030 5.626 1.00 93.56 92 LEU A CA 1
ATOM 743 C C . LEU A 1 92 ? 3.430 -4.354 5.693 1.00 93.56 92 LEU A C 1
ATOM 745 O O . LEU A 1 92 ? 4.001 -4.548 6.769 1.00 93.56 92 LEU A O 1
ATOM 749 N N . LEU A 1 93 ? 4.098 -4.387 4.545 1.00 90.31 93 LEU A N 1
ATOM 750 C CA . LEU A 1 93 ? 5.557 -4.492 4.466 1.00 90.31 93 LEU A CA 1
ATOM 751 C C . LEU A 1 93 ? 6.173 -3.097 4.321 1.00 90.31 93 LEU A C 1
ATOM 753 O O . LEU A 1 93 ? 5.567 -2.214 3.723 1.00 90.31 93 LEU A O 1
ATOM 757 N N . TYR A 1 94 ? 7.375 -2.893 4.866 1.00 82.50 94 TYR A N 1
ATOM 758 C CA . TYR A 1 94 ? 8.102 -1.641 4.652 1.00 82.50 94 TYR A CA 1
ATOM 759 C C . TYR A 1 94 ? 8.636 -1.601 3.219 1.00 82.50 94 TYR A C 1
ATOM 761 O O . TYR A 1 94 ? 9.215 -2.583 2.746 1.00 82.50 94 TYR A O 1
ATOM 769 N N . TYR A 1 95 ? 8.468 -0.471 2.539 1.00 76.75 95 TYR A N 1
ATOM 770 C CA . TYR A 1 95 ? 9.034 -0.292 1.211 1.00 76.75 95 TYR A CA 1
ATOM 771 C C . TYR A 1 95 ? 10.523 0.0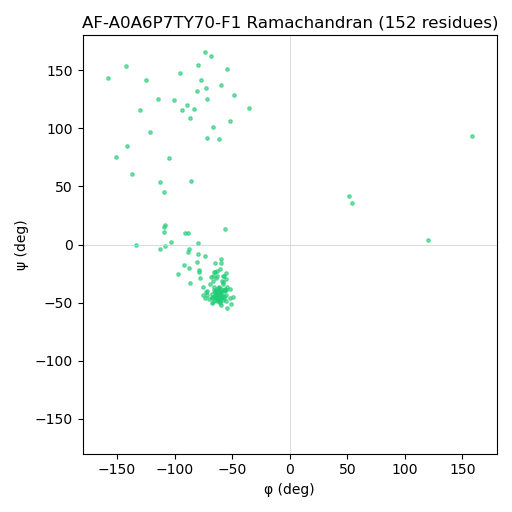80 1.290 1.00 76.75 95 TYR A C 1
ATOM 773 O O . TYR A 1 95 ? 10.915 0.977 2.033 1.00 76.75 95 TYR A O 1
ATOM 781 N N . CYS A 1 96 ? 11.364 -0.594 0.502 1.00 67.25 96 CYS A N 1
ATOM 782 C CA . CYS A 1 96 ? 12.771 -0.240 0.330 1.00 67.25 96 CYS A CA 1
ATOM 783 C C . CYS A 1 96 ? 13.116 -0.169 -1.164 1.00 67.25 96 CYS A C 1
ATOM 785 O O . CYS A 1 96 ? 13.124 -1.190 -1.853 1.00 67.25 96 CYS A O 1
ATOM 787 N N . GLU A 1 97 ? 13.471 1.027 -1.646 1.00 62.88 97 GLU A N 1
ATOM 788 C CA . GLU A 1 97 ? 13.789 1.306 -3.060 1.00 62.88 97 GLU A CA 1
ATOM 789 C C . GLU A 1 97 ? 14.897 0.420 -3.649 1.00 62.88 97 GLU A C 1
ATOM 791 O O . GLU A 1 97 ? 14.975 0.220 -4.861 1.00 62.88 97 GLU A O 1
ATOM 796 N N . VAL A 1 98 ? 15.772 -0.116 -2.796 1.00 60.22 98 VAL A N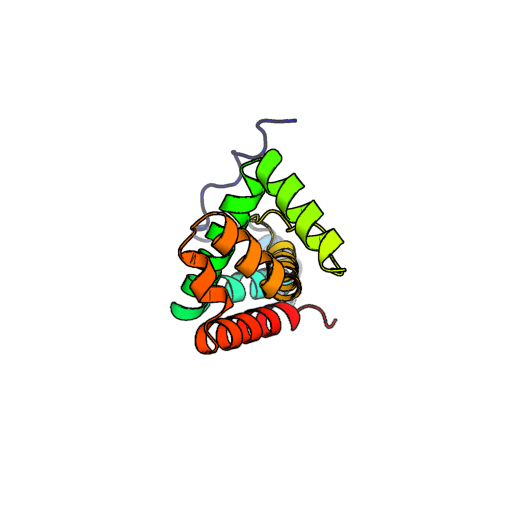 1
ATOM 797 C CA . VAL A 1 98 ? 16.996 -0.813 -3.212 1.00 60.22 98 VAL A CA 1
ATOM 798 C C . VAL A 1 98 ? 16.718 -2.244 -3.684 1.00 60.22 98 VAL A C 1
ATOM 800 O O . VAL A 1 98 ? 17.505 -2.803 -4.447 1.00 60.22 98 VAL A O 1
ATOM 803 N N . ARG A 1 99 ? 15.613 -2.867 -3.253 1.00 64.12 99 ARG A N 1
ATOM 804 C CA . ARG A 1 99 ? 15.334 -4.287 -3.527 1.00 64.12 99 ARG A CA 1
ATOM 805 C C . ARG A 1 99 ? 14.019 -4.450 -4.279 1.00 64.12 99 ARG A C 1
ATOM 807 O O . ARG A 1 99 ? 12.961 -4.539 -3.666 1.00 64.12 99 ARG A O 1
ATOM 814 N N . TRP A 1 100 ? 14.088 -4.570 -5.600 1.00 64.50 100 TRP A N 1
ATOM 815 C CA . TRP A 1 100 ? 12.909 -4.730 -6.462 1.00 64.50 100 TRP A CA 1
ATOM 816 C C . TRP A 1 100 ? 12.026 -5.936 -6.074 1.00 64.50 100 TRP A C 1
ATOM 818 O O . TRP A 1 100 ? 10.812 -5.790 -6.011 1.00 64.50 100 TRP A O 1
ATOM 828 N N . LEU A 1 101 ? 12.616 -7.075 -5.674 1.00 61.62 101 LEU A N 1
ATOM 829 C CA . LEU A 1 101 ? 11.872 -8.259 -5.196 1.00 61.62 101 LEU A CA 1
ATOM 830 C C . LEU A 1 101 ? 10.980 -7.944 -3.981 1.00 61.62 101 LEU A C 1
ATOM 832 O O . LEU A 1 101 ? 9.979 -8.609 -3.729 1.00 61.62 101 LEU A O 1
ATOM 836 N N . SER A 1 102 ? 11.352 -6.932 -3.192 1.00 74.56 102 SER A N 1
ATOM 837 C CA . SER A 1 102 ? 10.531 -6.466 -2.073 1.00 74.56 102 SER A CA 1
ATOM 838 C C . SER A 1 102 ? 9.367 -5.592 -2.541 1.00 74.56 102 SER A C 1
ATOM 840 O O . SER A 1 102 ? 8.309 -5.625 -1.926 1.00 74.56 102 SER A O 1
ATOM 842 N N . ARG A 1 103 ? 9.520 -4.882 -3.665 1.00 79.12 103 ARG A N 1
ATOM 843 C CA . ARG A 1 103 ? 8.518 -3.972 -4.230 1.00 79.12 103 ARG A CA 1
ATOM 844 C C . ARG A 1 103 ? 7.263 -4.718 -4.684 1.00 79.12 103 ARG A C 1
ATOM 846 O O . ARG A 1 103 ? 6.170 -4.338 -4.274 1.00 79.12 103 ARG A O 1
ATOM 853 N N . ALA A 1 104 ? 7.427 -5.812 -5.430 1.00 83.19 104 ALA A N 1
ATOM 854 C CA . ALA A 1 104 ? 6.319 -6.668 -5.863 1.00 83.19 104 ALA A CA 1
ATOM 855 C C . ALA A 1 104 ? 5.519 -7.222 -4.669 1.00 83.19 104 ALA A C 1
ATOM 857 O O . ALA A 1 104 ? 4.297 -7.103 -4.604 1.00 83.19 104 ALA A O 1
ATOM 858 N N . LYS A 1 105 ? 6.223 -7.760 -3.663 1.00 87.00 105 LYS A N 1
ATOM 859 C CA . LYS A 1 105 ? 5.604 -8.310 -2.445 1.00 87.00 105 LYS A CA 1
ATOM 860 C C . LYS A 1 105 ? 4.878 -7.253 -1.616 1.00 87.00 105 LYS A C 1
ATOM 862 O O . LYS A 1 105 ? 3.809 -7.532 -1.078 1.00 87.00 105 LYS A O 1
ATOM 867 N N . VAL A 1 106 ? 5.470 -6.064 -1.485 1.00 89.56 106 VAL A N 1
ATOM 868 C CA . VAL A 1 106 ? 4.874 -4.930 -0.765 1.00 89.56 106 VAL A CA 1
ATOM 869 C C . VAL A 1 106 ? 3.553 -4.539 -1.416 1.00 89.56 106 VAL A C 1
ATOM 871 O O . VAL A 1 106 ? 2.544 -4.478 -0.722 1.00 89.56 106 VAL A O 1
ATOM 874 N N . ILE A 1 107 ? 3.540 -4.344 -2.734 1.00 90.94 107 ILE A N 1
ATOM 875 C CA . ILE A 1 107 ? 2.322 -3.965 -3.456 1.00 90.94 107 ILE A CA 1
ATOM 876 C C . ILE A 1 107 ? 1.249 -5.013 -3.384 1.00 90.94 107 ILE A C 1
ATOM 878 O O . ILE A 1 107 ? 0.122 -4.668 -3.050 1.00 90.94 107 ILE A O 1
ATOM 882 N N . ARG A 1 108 ? 1.590 -6.274 -3.655 1.00 92.56 108 ARG A N 1
ATOM 883 C CA . ARG A 1 108 ? 0.598 -7.342 -3.598 1.00 92.56 108 ARG A CA 1
ATOM 884 C C . ARG A 1 108 ? -0.084 -7.363 -2.240 1.00 92.56 108 ARG A C 1
ATOM 886 O O . ARG A 1 108 ? -1.298 -7.457 -2.160 1.00 92.56 108 ARG A O 1
ATOM 893 N N . ARG A 1 109 ? 0.691 -7.210 -1.164 1.00 94.69 109 ARG A N 1
ATOM 894 C CA . ARG A 1 109 ? 0.127 -7.170 0.182 1.00 94.69 109 ARG A CA 1
ATOM 895 C C . ARG A 1 109 ? -0.782 -5.966 0.412 1.00 94.69 109 ARG A C 1
ATOM 897 O O . ARG A 1 109 ? -1.793 -6.120 1.079 1.00 94.69 109 ARG A O 1
ATOM 904 N N . VAL A 1 110 ? -0.425 -4.791 -0.098 1.00 95.69 110 VAL A N 1
ATOM 905 C CA . VAL A 1 110 ? -1.297 -3.610 0.004 1.00 95.69 110 VAL A CA 1
ATOM 906 C C . VAL A 1 110 ? -2.578 -3.828 -0.797 1.00 95.69 110 VAL A C 1
ATOM 908 O O . VAL A 1 110 ? -3.643 -3.480 -0.313 1.00 95.69 110 VAL A O 1
ATOM 911 N N . PHE A 1 111 ? -2.492 -4.447 -1.975 1.00 96.06 111 PHE A N 1
ATOM 912 C CA . PHE A 1 111 ? -3.655 -4.761 -2.802 1.00 96.06 111 PHE A CA 1
ATOM 913 C C . PHE A 1 111 ? -4.593 -5.763 -2.115 1.00 96.06 111 PHE A C 1
ATOM 915 O O . PHE A 1 111 ? -5.798 -5.541 -2.052 1.00 96.06 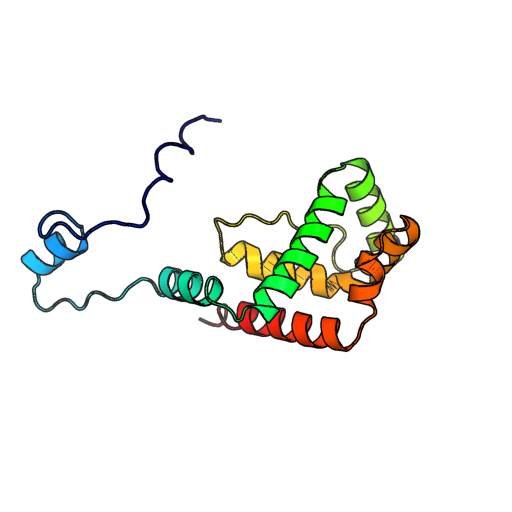111 PHE A O 1
ATOM 922 N N . GLU A 1 112 ? -4.040 -6.827 -1.524 1.00 96.12 112 GLU A N 1
ATOM 923 C CA . GLU A 1 112 ? -4.806 -7.794 -0.723 1.00 96.12 112 GLU A CA 1
ATOM 924 C C . GLU A 1 112 ? -5.437 -7.164 0.531 1.00 96.12 112 GLU A C 1
ATOM 926 O O . GLU A 1 112 ? -6.414 -7.701 1.041 1.00 96.12 112 GLU A O 1
ATOM 931 N N . LEU A 1 113 ? -4.897 -6.038 1.013 1.00 97.62 113 LEU A N 1
ATOM 932 C CA . LEU A 1 113 ? -5.391 -5.299 2.177 1.00 97.62 113 LEU A CA 1
ATOM 933 C C . LEU A 1 113 ? -6.074 -3.969 1.819 1.00 97.62 113 LEU A C 1
ATOM 935 O O . LEU A 1 113 ? -6.208 -3.100 2.678 1.00 97.62 113 LEU A O 1
ATOM 939 N N . LYS A 1 114 ? -6.461 -3.760 0.555 1.00 97.12 114 LYS A N 1
ATOM 940 C CA . LYS A 1 114 ? -6.955 -2.456 0.072 1.00 97.12 114 LYS A CA 1
ATOM 941 C C . LYS A 1 114 ? -8.180 -1.958 0.846 1.00 97.12 114 LYS A C 1
ATOM 943 O O . LYS A 1 114 ? -8.298 -0.760 1.070 1.00 97.12 114 LYS A O 1
ATOM 948 N N . ASP A 1 115 ? -9.043 -2.872 1.286 1.00 97.38 115 ASP A N 1
ATOM 949 C CA . ASP A 1 115 ? -10.272 -2.542 2.008 1.00 97.38 115 ASP A CA 1
ATOM 950 C C . ASP A 1 115 ? -9.955 -2.090 3.439 1.00 97.38 115 ASP A C 1
ATOM 952 O O . ASP A 1 115 ? -10.378 -1.016 3.849 1.00 97.38 115 ASP A O 1
ATOM 956 N N . GLN A 1 116 ? -9.084 -2.823 4.139 1.00 98.00 116 GLN A N 1
ATOM 957 C CA . GLN A 1 116 ? -8.568 -2.461 5.464 1.00 98.00 116 GLN A CA 1
ATOM 958 C C . GLN A 1 116 ? -7.793 -1.141 5.410 1.00 98.00 116 GLN A C 1
ATOM 960 O O . G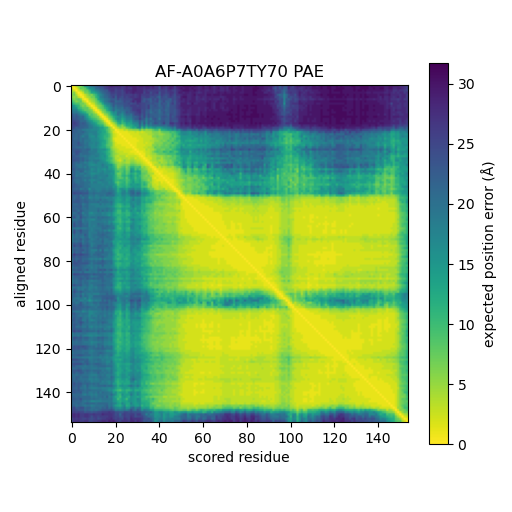LN A 1 116 ? -7.828 -0.347 6.344 1.00 98.00 116 GLN A O 1
ATOM 965 N N . VAL A 1 117 ? -7.044 -0.910 4.328 1.00 97.88 117 VAL A N 1
ATOM 966 C CA . VAL A 1 117 ? -6.325 0.347 4.103 1.00 97.88 117 VAL A CA 1
ATOM 967 C C . VAL A 1 117 ? -7.306 1.497 3.905 1.00 97.88 117 VAL A C 1
ATOM 969 O O . VAL A 1 117 ? -7.106 2.536 4.525 1.00 97.88 117 VAL A O 1
ATOM 972 N N . ALA A 1 118 ? -8.351 1.322 3.095 1.00 97.94 118 ALA A N 1
ATOM 973 C CA . ALA A 1 118 ? -9.381 2.338 2.904 1.00 97.94 118 ALA A CA 1
ATOM 974 C C . ALA A 1 118 ? -10.067 2.688 4.232 1.00 97.94 118 ALA A C 1
ATOM 976 O O . ALA A 1 118 ? -10.046 3.849 4.629 1.00 97.94 118 ALA A O 1
ATOM 977 N N . ASP A 1 119 ? -10.555 1.678 4.959 1.00 97.81 119 ASP A N 1
ATOM 978 C CA . ASP A 1 119 ? -11.250 1.860 6.239 1.00 97.81 119 ASP A CA 1
ATOM 979 C C . ASP A 1 119 ? -10.351 2.542 7.278 1.00 97.81 119 ASP A C 1
ATOM 981 O O . ASP A 1 119 ? -10.750 3.512 7.918 1.00 97.81 119 ASP A O 1
ATOM 985 N N . PHE A 1 120 ? -9.089 2.113 7.390 1.00 97.81 120 PHE A N 1
ATOM 986 C CA . PHE A 1 120 ? -8.140 2.732 8.314 1.00 97.81 120 PHE A CA 1
ATOM 987 C C . PHE A 1 120 ? -7.861 4.204 7.982 1.00 97.81 120 PHE A C 1
ATOM 989 O O . PHE A 1 120 ? -7.650 5.016 8.883 1.00 97.81 120 PHE A O 1
ATOM 996 N N . LEU A 1 121 ? -7.787 4.555 6.698 1.00 97.75 121 LEU A N 1
ATOM 997 C CA . LEU A 1 121 ? -7.554 5.934 6.272 1.00 97.75 121 LEU A CA 1
ATOM 998 C C . LEU A 1 121 ? -8.795 6.802 6.506 1.00 97.75 121 LEU A C 1
ATOM 1000 O O . LEU A 1 121 ? -8.637 7.920 6.997 1.00 97.75 121 LEU A O 1
ATOM 1004 N N . ASP A 1 122 ? -9.992 6.278 6.232 1.00 97.12 122 ASP A N 1
ATOM 1005 C CA . ASP A 1 122 ? -11.270 6.950 6.496 1.00 97.12 122 ASP A CA 1
ATOM 1006 C C . ASP A 1 122 ? -11.450 7.236 7.997 1.00 97.12 122 ASP A C 1
ATOM 1008 O O . ASP A 1 122 ? -11.741 8.368 8.378 1.00 97.12 122 ASP A O 1
ATOM 1012 N N . GLU A 1 123 ? -11.170 6.262 8.871 1.00 96.44 123 GLU A N 1
ATOM 1013 C CA . GLU A 1 123 ? -11.222 6.431 10.335 1.00 96.44 123 GLU A CA 1
ATOM 1014 C C . GLU A 1 123 ? -10.261 7.506 10.873 1.00 96.44 123 GLU A C 1
ATOM 1016 O O . GLU A 1 123 ? -10.432 7.998 11.990 1.00 96.44 123 GLU A O 1
ATOM 1021 N N . ASN A 1 124 ? -9.224 7.848 10.105 1.00 95.38 124 ASN A N 1
ATOM 1022 C CA . ASN A 1 124 ? -8.213 8.839 10.470 1.00 95.38 124 ASN A CA 1
ATOM 1023 C C . ASN A 1 124 ? -8.323 10.134 9.640 1.00 95.38 124 ASN A C 1
ATOM 1025 O O . ASN A 1 124 ? -7.369 10.919 9.634 1.00 95.38 124 ASN A O 1
ATOM 1029 N N . ASP A 1 125 ? -9.444 10.349 8.939 1.00 95.50 125 ASP A N 1
ATOM 1030 C CA . ASP A 1 125 ? -9.717 11.516 8.087 1.00 95.50 125 ASP A CA 1
A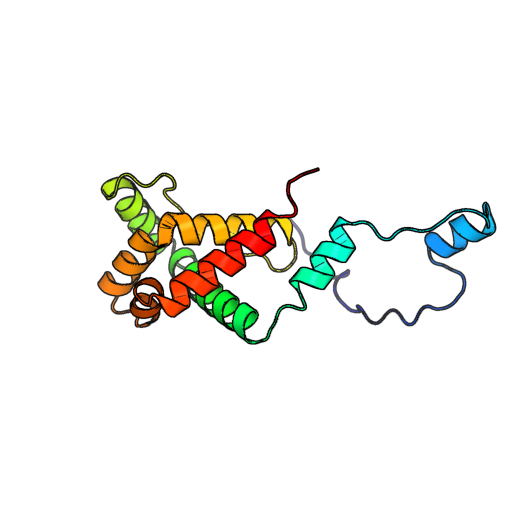TOM 1031 C C . ASP A 1 125 ? -8.624 11.773 7.028 1.00 95.50 125 ASP A C 1
ATOM 1033 O O . ASP A 1 125 ? -8.274 12.915 6.705 1.00 95.50 125 ASP A O 1
ATOM 1037 N N . ILE A 1 126 ? -8.038 10.703 6.481 1.00 96.94 126 ILE A N 1
ATOM 1038 C CA . ILE A 1 126 ? -7.005 10.796 5.449 1.00 96.94 126 ILE A CA 1
ATOM 1039 C C . ILE A 1 126 ? -7.648 10.703 4.067 1.00 96.94 126 ILE A C 1
ATOM 1041 O O . ILE A 1 126 ? -8.153 9.659 3.670 1.00 96.94 126 ILE A O 1
ATOM 1045 N N . GLU A 1 127 ? -7.546 11.780 3.285 1.00 95.31 127 GLU A N 1
ATOM 1046 C CA . GLU A 1 127 ? -8.170 11.882 1.956 1.00 95.31 127 GLU A CA 1
ATOM 1047 C C . GLU A 1 127 ? -7.758 10.770 0.974 1.00 95.31 127 GLU A C 1
ATOM 1049 O O . GLU A 1 127 ? -8.546 10.394 0.104 1.00 95.31 127 GLU A O 1
ATOM 1054 N N . ASP A 1 128 ? -6.558 10.204 1.147 1.00 95.62 128 ASP A N 1
ATOM 1055 C CA . ASP A 1 128 ? -6.057 9.093 0.332 1.00 95.62 128 ASP A CA 1
ATOM 1056 C C . ASP A 1 128 ? -6.962 7.840 0.411 1.00 95.62 128 ASP A C 1
ATOM 1058 O O . ASP A 1 128 ? -6.853 6.971 -0.451 1.00 95.62 128 ASP A O 1
ATOM 1062 N N . ALA A 1 129 ? -7.876 7.740 1.388 1.00 96.12 129 ALA A N 1
ATOM 1063 C CA . ALA A 1 129 ? -8.869 6.664 1.474 1.00 96.12 129 ALA A CA 1
ATOM 1064 C C . ALA A 1 129 ? -9.724 6.541 0.203 1.00 96.12 129 ALA A C 1
ATOM 1066 O O . ALA A 1 129 ? -9.964 5.435 -0.285 1.00 96.12 129 ALA A O 1
ATOM 1067 N N . LYS A 1 130 ? -10.099 7.684 -0.396 1.00 96.06 130 LYS A N 1
ATOM 1068 C CA . LYS A 1 130 ? -10.913 7.745 -1.621 1.00 96.06 130 LYS A CA 1
ATOM 1069 C C . LYS A 1 130 ? -10.252 7.025 -2.794 1.00 96.06 130 LYS A C 1
ATOM 1071 O O . LYS A 1 130 ? -10.953 6.457 -3.620 1.00 96.06 130 LYS A O 1
ATOM 1076 N N . LEU A 1 131 ? -8.917 7.011 -2.847 1.00 95.88 131 LEU A N 1
ATOM 1077 C CA . LEU A 1 131 ? -8.163 6.322 -3.898 1.00 95.88 131 LEU A CA 1
ATOM 1078 C C . LEU A 1 131 ? -8.449 4.816 -3.878 1.00 95.88 131 LEU A C 1
ATOM 1080 O O . LEU A 1 131 ? -8.652 4.205 -4.916 1.00 95.88 131 LEU A O 1
ATOM 1084 N N . PHE A 1 132 ? -8.543 4.214 -2.691 1.00 96.25 132 PHE A N 1
ATOM 1085 C CA . PHE A 1 132 ? -8.829 2.783 -2.532 1.00 96.25 132 PHE A CA 1
ATOM 1086 C C . PHE A 1 132 ? -10.317 2.436 -2.689 1.00 96.25 132 PHE A C 1
ATOM 1088 O O . PHE A 1 132 ? -10.689 1.271 -2.558 1.00 96.25 132 PHE A O 1
ATOM 1095 N N . ARG A 1 133 ? -11.160 3.435 -2.973 1.00 95.19 133 ARG A N 1
ATOM 1096 C CA . ARG A 1 133 ? -12.578 3.293 -3.325 1.00 95.19 133 ARG A CA 1
ATOM 1097 C C . ARG A 1 133 ? -12.867 3.698 -4.776 1.00 95.19 133 ARG A C 1
ATOM 1099 O O . ARG A 1 133 ? -14.002 3.563 -5.217 1.00 95.19 133 ARG A O 1
ATOM 1106 N N . ASP A 1 134 ? -11.863 4.196 -5.495 1.00 96.81 134 ASP A N 1
ATOM 1107 C CA . ASP A 1 134 ? -11.963 4.610 -6.890 1.00 96.81 134 ASP A CA 1
ATOM 1108 C C . ASP A 1 134 ? -11.649 3.430 -7.821 1.00 96.81 134 ASP A C 1
ATOM 1110 O O . ASP A 1 134 ? -10.554 2.862 -7.783 1.00 96.81 134 ASP A O 1
ATOM 1114 N N . ASP A 1 135 ? -12.614 3.053 -8.660 1.00 96.06 135 ASP A N 1
ATOM 1115 C CA . ASP A 1 135 ? -12.490 1.885 -9.539 1.00 96.06 135 ASP A CA 1
ATOM 1116 C C . ASP A 1 135 ? -11.335 2.037 -10.541 1.00 96.06 135 ASP A C 1
ATOM 1118 O O . ASP A 1 135 ? -10.588 1.082 -10.778 1.00 96.06 135 ASP A O 1
ATOM 1122 N N . ASP A 1 136 ? -11.130 3.241 -11.086 1.00 94.94 136 ASP A N 1
ATOM 1123 C CA . ASP A 1 136 ? -10.047 3.521 -12.034 1.00 94.94 136 ASP A CA 1
ATOM 1124 C C . ASP A 1 136 ? -8.673 3.329 -11.378 1.00 94.94 136 ASP A C 1
ATOM 1126 O O . ASP A 1 136 ? -7.771 2.712 -11.961 1.00 94.94 136 ASP A O 1
ATOM 1130 N N . PHE A 1 137 ? -8.501 3.819 -10.149 1.00 95.31 137 PHE A N 1
ATOM 1131 C CA . PHE A 1 137 ? -7.301 3.597 -9.355 1.00 95.31 137 PHE A CA 1
ATOM 1132 C C . PHE A 1 137 ? -7.098 2.111 -9.054 1.00 95.31 137 PHE A C 1
ATOM 1134 O O . PHE A 1 137 ? -5.994 1.599 -9.250 1.00 95.31 137 PHE A O 1
ATOM 1141 N N . ILE A 1 138 ? -8.144 1.395 -8.627 1.00 95.81 138 ILE A N 1
ATOM 1142 C CA . ILE A 1 138 ? -8.062 -0.033 -8.291 1.00 95.81 138 ILE A CA 1
ATOM 1143 C C . ILE A 1 138 ? -7.651 -0.862 -9.512 1.00 95.81 138 ILE A C 1
ATOM 1145 O O . ILE A 1 138 ? -6.791 -1.735 -9.383 1.00 95.81 138 ILE A O 1
ATOM 1149 N N . VAL A 1 139 ? -8.194 -0.578 -10.699 1.00 95.25 139 VAL A N 1
ATOM 1150 C CA . VAL A 1 139 ? -7.823 -1.274 -11.944 1.00 95.25 139 VAL A CA 1
ATOM 1151 C C . VAL A 1 139 ? -6.355 -1.028 -12.295 1.00 95.25 139 VAL A C 1
ATOM 1153 O O . VAL A 1 139 ? -5.620 -1.970 -12.600 1.00 95.25 139 VAL A O 1
ATOM 1156 N N . LYS A 1 140 ? -5.883 0.220 -12.204 1.00 93.50 140 LYS A N 1
ATOM 1157 C CA . LYS A 1 140 ? -4.469 0.554 -12.456 1.00 93.50 140 LYS A CA 1
ATOM 1158 C C . LYS A 1 140 ? -3.545 -0.067 -11.415 1.00 93.50 140 LYS A C 1
ATOM 1160 O O . LYS A 1 140 ? -2.441 -0.503 -11.745 1.00 93.50 140 LYS A O 1
ATOM 1165 N N . PHE A 1 141 ? -3.991 -0.132 -10.166 1.00 94.31 141 PHE A N 1
ATOM 1166 C CA . PHE A 1 141 ? -3.259 -0.771 -9.087 1.00 94.31 141 PHE A CA 1
ATOM 1167 C C . PHE A 1 141 ? -3.176 -2.292 -9.291 1.00 94.31 141 PHE A C 1
ATOM 1169 O O . PHE A 1 141 ? -2.091 -2.855 -9.156 1.00 94.31 141 PHE A O 1
ATOM 1176 N N . ALA A 1 142 ? -4.261 -2.950 -9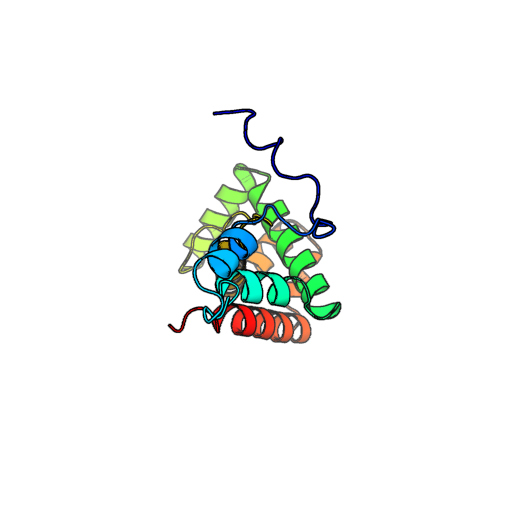.705 1.00 93.75 142 ALA A N 1
ATOM 1177 C CA . ALA A 1 142 ? -4.258 -4.367 -10.068 1.00 93.75 142 ALA A CA 1
ATOM 1178 C C . ALA A 1 142 ? -3.286 -4.644 -11.226 1.00 93.75 142 ALA A C 1
ATOM 1180 O O . ALA A 1 142 ? -2.426 -5.514 -11.122 1.00 93.75 142 ALA A O 1
ATOM 1181 N N . TYR A 1 143 ? -3.324 -3.818 -12.273 1.00 90.81 143 TYR A N 1
ATOM 1182 C CA . TYR A 1 143 ? -2.374 -3.913 -13.382 1.00 90.81 143 TYR A CA 1
ATOM 1183 C C . TYR A 1 143 ? -0.912 -3.778 -12.917 1.00 90.81 143 TYR A C 1
ATOM 1185 O O . TYR A 1 143 ? -0.031 -4.506 -13.377 1.00 90.81 143 TYR A O 1
ATOM 1193 N N . LEU A 1 144 ? -0.641 -2.884 -11.960 1.00 88.62 144 LEU A N 1
ATOM 1194 C CA . LEU A 1 144 ? 0.684 -2.739 -11.354 1.00 88.62 144 LEU A CA 1
ATOM 1195 C C . LEU A 1 144 ? 1.123 -4.001 -10.591 1.00 88.62 144 LEU A C 1
ATOM 1197 O O . LEU A 1 144 ? 2.299 -4.366 -10.648 1.00 88.62 144 LEU A O 1
ATOM 1201 N N . VAL A 1 145 ? 0.197 -4.655 -9.878 1.00 89.81 145 VAL A N 1
ATOM 1202 C CA . VAL A 1 145 ? 0.446 -5.939 -9.201 1.00 89.81 145 VAL A CA 1
ATOM 1203 C C . VAL A 1 145 ? 0.833 -6.997 -10.231 1.00 89.81 145 VAL A C 1
ATOM 1205 O O . VAL A 1 145 ? 1.867 -7.640 -10.053 1.00 89.81 145 VAL A O 1
ATOM 1208 N N . ASP A 1 146 ? 0.068 -7.116 -11.317 1.00 87.62 146 ASP A N 1
ATOM 1209 C CA . ASP A 1 146 ? 0.273 -8.131 -12.353 1.00 87.62 146 ASP A CA 1
ATOM 1210 C C . ASP A 1 146 ? 1.636 -7.981 -13.039 1.00 87.62 146 ASP A C 1
ATOM 1212 O O . ASP A 1 146 ? 2.397 -8.947 -13.136 1.00 87.62 146 ASP A O 1
ATOM 1216 N N . ILE A 1 147 ? 2.014 -6.761 -13.446 1.00 82.19 147 ILE A N 1
ATOM 1217 C CA . ILE A 1 147 ? 3.315 -6.519 -14.095 1.00 82.19 147 ILE A CA 1
ATOM 1218 C C . ILE A 1 147 ? 4.475 -6.925 -13.180 1.00 82.19 147 ILE A C 1
ATOM 1220 O O . ILE A 1 147 ? 5.484 -7.447 -13.653 1.00 82.19 147 ILE A O 1
ATOM 1224 N N . TRP A 1 148 ? 4.360 -6.678 -11.874 1.00 76.38 148 TRP A N 1
ATOM 1225 C CA . TRP A 1 148 ? 5.426 -6.995 -10.917 1.00 76.38 148 TRP A CA 1
ATOM 1226 C C . TRP A 1 148 ? 5.328 -8.418 -10.350 1.00 76.38 148 TRP A C 1
ATOM 1228 O O . TRP A 1 148 ? 6.250 -8.865 -9.667 1.00 76.38 148 TRP A O 1
ATOM 1238 N N . GLU A 1 149 ? 4.256 -9.151 -10.657 1.00 69.81 149 GLU A N 1
ATOM 1239 C CA . GLU A 1 149 ? 4.081 -10.578 -10.373 1.00 69.81 149 GLU A CA 1
ATOM 1240 C C . GLU A 1 149 ? 4.658 -11.478 -11.476 1.00 69.81 149 GLU A C 1
ATOM 1242 O O . GLU A 1 149 ? 5.219 -12.528 -11.159 1.00 69.81 149 GLU A O 1
ATOM 1247 N N . ILE A 1 150 ? 4.610 -11.045 -12.741 1.00 57.94 150 ILE A N 1
ATOM 1248 C CA . ILE A 1 150 ? 5.059 -11.822 -13.914 1.00 57.94 150 ILE A CA 1
ATOM 1249 C C . ILE A 1 150 ? 6.555 -12.221 -13.864 1.00 57.94 150 ILE A C 1
ATOM 1251 O O . ILE A 1 150 ? 6.977 -13.125 -14.579 1.00 57.94 150 ILE A O 1
ATOM 1255 N N . GLU A 1 151 ? 7.368 -11.655 -12.968 1.00 52.16 151 GLU A N 1
ATOM 1256 C CA . GLU A 1 151 ? 8.794 -12.003 -12.826 1.00 52.16 151 GLU A CA 1
ATOM 1257 C C . GLU A 1 151 ? 9.094 -13.172 -11.858 1.00 52.16 151 GLU A C 1
ATOM 1259 O O . GLU A 1 151 ? 10.258 -13.408 -11.534 1.00 52.16 151 GLU A O 1
ATOM 1264 N N . TYR A 1 152 ? 8.078 -13.910 -11.389 1.00 46.62 152 TYR A N 1
ATOM 1265 C CA . TYR A 1 152 ? 8.237 -15.057 -10.473 1.00 46.62 152 TYR A CA 1
ATOM 1266 C C . TYR A 1 152 ? 7.959 -16.444 -11.084 1.00 46.62 152 TYR A C 1
ATOM 1268 O O . TYR A 1 152 ? 7.909 -17.424 -10.341 1.00 46.62 152 TYR A O 1
ATOM 1276 N N . ILE A 1 153 ? 7.808 -16.558 -12.407 1.00 36.22 153 ILE A N 1
ATOM 1277 C CA . ILE A 1 153 ? 7.712 -17.857 -13.095 1.00 36.22 153 ILE A CA 1
ATOM 1278 C C . ILE A 1 153 ? 9.035 -18.145 -13.822 1.00 36.22 153 ILE A C 1
ATOM 1280 O O . ILE A 1 153 ? 9.117 -18.018 -15.038 1.00 36.22 153 ILE A O 1
ATOM 1284 N N . GLU A 1 154 ? 10.068 -18.513 -13.060 1.00 37.72 154 GLU A N 1
ATOM 1285 C CA . GLU A 1 154 ? 11.179 -19.388 -13.485 1.00 37.72 154 GLU A CA 1
ATOM 1286 C C . GLU A 1 154 ? 11.602 -20.284 -12.315 1.00 37.72 154 GLU A C 1
ATOM 1288 O O . GLU A 1 154 ? 11.830 -19.747 -11.203 1.00 37.72 154 GLU A O 1
#

Solvent-accessible surface area (backbone atoms only — not comparable to full-atom values): 9413 Å² total; per-residue (Å²): 143,65,89,74,75,68,83,80,75,82,71,98,70,72,73,81,67,87,85,76,48,70,70,52,59,50,36,74,77,40,72,85,61,82,85,73,78,57,62,72,59,54,51,50,50,51,74,70,65,57,57,72,67,60,51,49,57,49,50,55,53,50,52,52,49,47,61,40,62,74,34,74,65,47,41,49,53,52,22,48,52,18,56,78,67,71,44,98,55,50,69,84,58,86,87,55,94,88,41,59,79,54,49,37,56,33,47,43,52,48,61,78,36,31,65,58,50,20,53,55,24,52,79,66,75,36,76,72,20,55,50,63,72,33,66,71,52,48,54,54,50,51,52,53,38,50,69,51,50,68,82,70,83,124